Protein AF-A0A848G345-F1 (afdb_monomer_lite)

Secondary structure (DSSP, 8-state):
--------------HHHHHHHHHHHHHHHHHHTHHHHGGG-SSSGGGHHHHHHHHHHHHHTT--HHHHHHIIIIIHHHHHHHHHTT-SS-EEEEEGGGTEEEEEESTTT-EEEE-HHHHHHHHHH-S-SPPHHHHHHHHHHHHHT--TT-EEEE-

Foldseek 3Di:
DDDPDPDDDDDPPDLVNVLVVLVVLLVVLCVVCCVPQPCLLPLELSNQVVLLVVLVCLLVDPNDPVRLLSSLQSVLSSVVSSVPVVAPDWGWDQDPVVRAIKIWPDPPQETQIEPSSVVSNVSNHDPPDDGPSVLVVVSVVCVVVPGGHYHHYTD

pLDDT: mean 90.24, std 15.4, range [34.94, 98.62]

Radius of gyration: 15.81 Å; chains: 1; bounding box: 34×38×47 Å

Sequence (155 aa):
MLSLFRKKRTSGVATTDFISLINRRAEDFRAFYTERFGNKLNYQFSSLPIIDMLLAEARNGAATADRRLWLAVYGSAYLYRIASLRISEFQYIWYHPLDQPMMLVGSPNYRISLLAQEAVTQRLADFRDISLQQLFINFETALVYAKKGDDILFV

Structure (mmCIF, N/CA/C/O backbone):
data_AF-A0A848G345-F1
#
_entry.id   AF-A0A848G345-F1
#
loop_
_atom_site.group_PDB
_atom_site.id
_atom_site.type_symbol
_atom_site.label_atom_id
_atom_site.label_alt_id
_atom_site.label_comp_id
_atom_site.label_asym_id
_atom_site.label_entity_id
_atom_site.label_seq_id
_atom_site.pdbx_PDB_ins_code
_atom_site.Cartn_x
_atom_site.Cartn_y
_atom_site.Cartn_z
_atom_site.occupancy
_atom_site.B_iso_or_equiv
_atom_site.auth_seq_id
_atom_site.auth_comp_id
_atom_site.auth_asym_id
_atom_site.auth_atom_id
_atom_site.pdbx_PDB_model_num
ATOM 1 N N . MET A 1 1 ? 7.662 14.065 26.397 1.00 37.03 1 MET A N 1
ATOM 2 C CA . MET A 1 1 ? 6.453 13.509 25.753 1.00 37.03 1 MET A CA 1
ATOM 3 C C . MET A 1 1 ? 6.080 14.448 24.606 1.00 37.03 1 MET A C 1
ATOM 5 O O . MET A 1 1 ? 5.508 15.502 24.847 1.00 37.03 1 MET A O 1
ATOM 9 N N . LEU A 1 2 ? 6.570 14.173 23.393 1.00 34.94 2 LEU A N 1
ATOM 10 C CA . LEU A 1 2 ? 6.445 15.077 22.243 1.00 34.94 2 LEU A CA 1
ATOM 11 C C . LEU A 1 2 ? 5.081 14.869 21.574 1.00 34.94 2 LEU A C 1
ATOM 13 O O . LEU A 1 2 ? 4.837 13.849 20.939 1.00 34.94 2 LEU A O 1
ATOM 17 N N . SER A 1 3 ? 4.191 15.842 21.754 1.00 36.16 3 SER A N 1
ATOM 18 C CA . SER A 1 3 ? 2.929 15.952 21.022 1.00 36.16 3 SER A CA 1
ATOM 19 C C . SER A 1 3 ? 3.223 16.195 19.538 1.00 36.16 3 SER A C 1
ATOM 21 O O . SER A 1 3 ? 3.730 17.253 19.166 1.00 36.16 3 SER A O 1
ATOM 23 N N . LEU A 1 4 ? 2.931 15.204 18.691 1.00 46.78 4 LEU A N 1
ATOM 24 C CA . LEU A 1 4 ? 3.215 15.220 17.248 1.00 46.78 4 LEU A CA 1
ATOM 25 C C . LEU A 1 4 ? 2.158 15.949 16.398 1.00 46.78 4 LEU A C 1
ATOM 27 O O . LEU A 1 4 ? 2.239 15.935 15.173 1.00 46.78 4 LEU A O 1
ATOM 31 N N . PHE A 1 5 ? 1.182 16.634 16.998 1.00 57.38 5 PHE A N 1
ATOM 32 C CA . PHE A 1 5 ? 0.096 17.268 16.243 1.00 57.38 5 PHE A CA 1
ATOM 33 C C . PHE A 1 5 ? 0.175 18.794 16.286 1.00 57.38 5 PHE A C 1
ATOM 35 O O . PHE A 1 5 ? -0.609 19.478 16.947 1.00 57.38 5 PHE A O 1
ATOM 42 N N . ARG A 1 6 ? 1.112 19.354 15.508 1.00 42.84 6 ARG A N 1
ATOM 43 C CA . ARG A 1 6 ? 1.067 20.771 15.131 1.00 42.84 6 ARG A CA 1
ATOM 44 C C . ARG A 1 6 ? -0.018 20.954 14.068 1.00 42.84 6 ARG A C 1
ATOM 46 O O . ARG A 1 6 ? 0.142 20.587 12.910 1.00 42.84 6 ARG A O 1
ATOM 53 N N . LYS A 1 7 ? -1.137 21.530 14.500 1.00 49.28 7 LYS A N 1
ATOM 54 C CA . LYS A 1 7 ? -2.325 21.869 13.710 1.00 49.28 7 LYS A CA 1
ATOM 55 C C . LYS A 1 7 ? -1.975 22.834 12.564 1.00 49.28 7 LYS A C 1
ATOM 57 O O . LYS A 1 7 ? -1.987 24.048 12.753 1.00 49.28 7 LYS A O 1
ATOM 62 N N . LYS A 1 8 ? -1.711 22.311 11.363 1.00 40.25 8 LYS A N 1
ATOM 63 C CA . LYS A 1 8 ? -1.951 23.037 10.108 1.00 40.25 8 LYS A CA 1
ATOM 64 C C . LYS A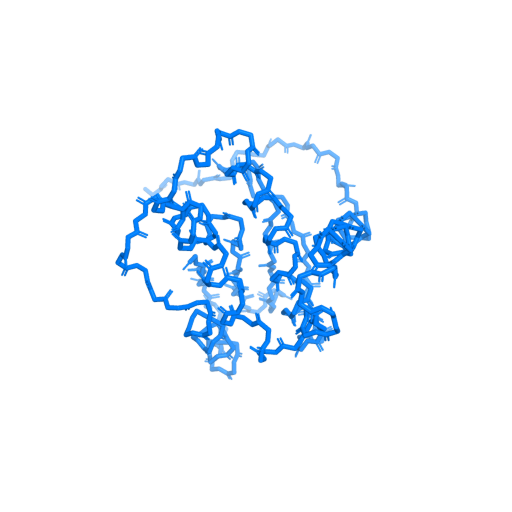 1 8 ? -3.313 22.595 9.581 1.00 40.25 8 LYS A C 1
ATOM 66 O O . LYS A 1 8 ? -3.508 21.443 9.218 1.00 40.25 8 LYS A O 1
ATOM 71 N N . ARG A 1 9 ? -4.275 23.522 9.606 1.00 44.75 9 ARG A N 1
ATOM 72 C CA . ARG A 1 9 ? -5.531 23.411 8.862 1.00 44.75 9 ARG A CA 1
ATOM 73 C C . ARG A 1 9 ? -5.172 23.466 7.377 1.00 44.75 9 ARG A C 1
ATOM 75 O O . ARG A 1 9 ? -4.960 24.550 6.848 1.00 44.75 9 ARG A O 1
ATOM 82 N N . THR A 1 10 ? -5.093 22.314 6.733 1.00 44.50 10 THR A N 1
ATOM 83 C CA . THR A 1 10 ? -5.183 22.199 5.276 1.00 44.50 10 THR A CA 1
ATOM 84 C C . THR A 1 10 ? -6.455 21.432 4.968 1.00 44.50 10 THR A C 1
ATOM 86 O O . THR A 1 10 ? -6.699 20.373 5.540 1.00 44.50 10 THR A O 1
ATOM 89 N N . SER A 1 11 ? -7.294 22.087 4.169 1.00 42.94 11 SER A N 1
ATOM 90 C CA . SER A 1 11 ? -8.590 21.678 3.627 1.00 42.94 11 SER A CA 1
ATOM 91 C C . SER A 1 11 ? -8.802 20.169 3.588 1.00 42.94 11 SER A C 1
ATOM 93 O O . SER A 1 11 ? -8.028 19.452 2.957 1.00 42.94 11 SER A O 1
ATOM 95 N N . GLY A 1 12 ? -9.880 19.715 4.230 1.00 44.84 12 GLY A N 1
ATOM 96 C CA . GLY A 1 12 ? -10.371 18.355 4.086 1.00 44.84 12 GLY A CA 1
ATOM 97 C C . GLY A 1 12 ? -10.696 18.084 2.625 1.00 44.84 12 GLY A C 1
ATOM 98 O O . GLY A 1 12 ? -11.761 18.455 2.148 1.00 44.84 12 GLY A O 1
ATOM 99 N N . VAL A 1 13 ? -9.760 17.452 1.925 1.00 52.22 13 VAL A N 1
ATOM 100 C CA . VAL A 1 13 ? -10.086 16.622 0.772 1.00 52.22 13 VAL A CA 1
ATOM 101 C C . VAL A 1 13 ? -10.977 15.529 1.347 1.00 52.22 13 VAL A C 1
ATOM 103 O O . VAL A 1 13 ? -10.557 14.803 2.254 1.00 52.22 13 VAL A O 1
ATOM 106 N N . ALA A 1 14 ? -12.249 15.521 0.953 1.00 57.22 14 ALA A N 1
ATOM 107 C CA . ALA A 1 14 ? -13.222 14.616 1.543 1.00 57.22 14 ALA A CA 1
ATOM 108 C C . ALA A 1 14 ? -12.758 13.176 1.293 1.00 57.22 14 ALA A C 1
ATOM 110 O O . ALA A 1 14 ? -12.158 12.883 0.260 1.00 57.22 14 ALA A O 1
ATOM 111 N N . THR A 1 15 ? -13.041 12.247 2.208 1.00 61.62 15 THR A N 1
ATOM 112 C CA . THR A 1 15 ? -12.696 10.826 2.027 1.00 61.62 15 THR A CA 1
ATOM 113 C C . THR A 1 15 ? -13.150 10.292 0.659 1.00 61.62 15 THR A C 1
ATOM 115 O O . THR A 1 15 ? -12.446 9.489 0.053 1.00 61.62 15 THR A O 1
ATOM 118 N N . THR A 1 16 ? -14.262 10.805 0.123 1.00 64.56 16 THR A N 1
ATOM 119 C CA . THR A 1 16 ? -14.780 10.530 -1.227 1.00 64.56 16 THR A CA 1
ATOM 120 C C . THR A 1 16 ? -13.783 10.829 -2.354 1.00 64.56 16 THR A C 1
ATOM 122 O O . THR A 1 16 ? -13.675 10.052 -3.308 1.00 64.56 16 THR A O 1
ATOM 125 N N . ASP A 1 17 ? -13.013 11.909 -2.238 1.00 81.50 17 ASP A N 1
ATOM 126 C CA . ASP A 1 17 ? -12.016 12.303 -3.237 1.00 81.50 17 ASP A CA 1
ATOM 127 C C . ASP A 1 17 ? -10.822 11.340 -3.206 1.00 81.50 17 ASP A C 1
ATOM 129 O O . ASP A 1 17 ? -10.336 10.902 -4.252 1.00 81.50 17 ASP A O 1
ATOM 133 N N . PHE A 1 18 ? -10.399 10.923 -2.006 1.00 87.19 18 PHE A N 1
ATOM 134 C CA . PHE A 1 18 ? -9.350 9.914 -1.848 1.00 87.19 18 PHE A CA 1
ATOM 135 C C . PHE A 1 18 ? -9.790 8.537 -2.341 1.00 87.19 18 PHE A C 1
ATOM 137 O O . PHE A 1 18 ? -9.015 7.874 -3.027 1.00 87.19 18 PHE A O 1
ATOM 144 N N . ILE A 1 19 ? -11.028 8.121 -2.051 1.00 92.19 19 ILE A N 1
ATOM 145 C CA . ILE A 1 19 ? -11.595 6.869 -2.573 1.00 92.19 19 ILE A CA 1
ATOM 146 C C . ILE A 1 19 ? -11.556 6.882 -4.103 1.00 92.19 19 ILE A C 1
ATOM 148 O O . ILE A 1 19 ? -11.082 5.926 -4.714 1.00 92.19 19 ILE A O 1
ATOM 152 N N . SER A 1 20 ? -12.009 7.971 -4.728 1.00 93.19 20 SER A N 1
ATOM 153 C CA . SER A 1 20 ? -12.027 8.098 -6.189 1.00 93.19 20 SER A CA 1
ATOM 154 C C . SER A 1 20 ? -10.617 8.039 -6.783 1.00 93.19 20 SER A C 1
ATOM 156 O O . SER A 1 20 ? -10.382 7.313 -7.751 1.00 93.19 20 SER A O 1
ATOM 158 N N . LEU A 1 21 ? -9.657 8.742 -6.173 1.00 93.50 21 LEU A N 1
ATOM 159 C CA . LEU A 1 21 ? -8.256 8.729 -6.593 1.00 93.50 21 LEU A CA 1
ATOM 160 C C . LEU A 1 21 ? -7.622 7.336 -6.469 1.00 93.50 21 LEU A C 1
ATOM 162 O O . LEU A 1 21 ? -6.953 6.880 -7.397 1.00 93.50 21 LEU A O 1
ATOM 166 N N . ILE A 1 22 ? -7.829 6.662 -5.336 1.00 95.69 22 ILE A N 1
ATOM 167 C CA . ILE A 1 22 ? -7.297 5.319 -5.079 1.00 95.69 22 ILE A CA 1
ATOM 168 C C . ILE A 1 22 ? -7.916 4.314 -6.047 1.00 95.69 22 ILE A C 1
ATOM 170 O O . ILE A 1 22 ? -7.179 3.556 -6.670 1.00 95.69 22 ILE A O 1
ATOM 174 N N . ASN A 1 23 ? -9.235 4.345 -6.245 1.00 96.19 23 ASN A N 1
ATOM 175 C CA . ASN A 1 23 ? -9.911 3.443 -7.176 1.00 96.19 23 ASN A CA 1
ATOM 176 C C . ASN A 1 23 ? -9.417 3.633 -8.612 1.00 96.19 23 ASN A C 1
ATOM 178 O O . ASN A 1 23 ? -9.143 2.647 -9.292 1.00 96.19 23 ASN A O 1
ATOM 182 N N . ARG A 1 24 ? -9.247 4.884 -9.060 1.00 97.62 24 ARG A N 1
ATOM 183 C CA . ARG A 1 24 ? -8.694 5.176 -10.388 1.00 97.62 24 ARG A CA 1
ATOM 184 C C . ARG A 1 24 ? -7.285 4.607 -10.542 1.00 97.62 24 ARG A C 1
ATOM 186 O O . ARG A 1 24 ? -7.024 3.895 -11.500 1.00 97.62 24 ARG A O 1
ATOM 193 N N . ARG A 1 25 ? -6.393 4.860 -9.580 1.00 98.19 25 ARG A N 1
ATOM 194 C CA . ARG A 1 25 ? -5.011 4.348 -9.621 1.00 98.19 25 ARG A CA 1
ATOM 195 C C . ARG A 1 25 ? -4.945 2.822 -9.544 1.00 98.19 25 ARG A C 1
ATOM 197 O O . ARG A 1 25 ? -4.115 2.216 -10.212 1.00 98.19 25 ARG A O 1
ATOM 204 N N . ALA A 1 26 ? -5.810 2.198 -8.748 1.00 98.50 26 ALA A N 1
ATOM 205 C CA . ALA A 1 26 ? -5.915 0.744 -8.676 1.00 98.50 26 ALA A CA 1
ATOM 206 C C . ALA A 1 26 ? -6.326 0.148 -10.033 1.00 98.50 26 ALA A C 1
ATOM 208 O O . ALA A 1 26 ? -5.754 -0.856 -10.460 1.00 98.50 26 ALA A O 1
ATOM 209 N N . GLU A 1 27 ? -7.262 0.798 -10.729 1.00 98.38 27 GLU A N 1
ATOM 210 C CA . GLU A 1 27 ? -7.684 0.392 -12.068 1.00 98.38 27 GLU A CA 1
ATOM 211 C C . GLU A 1 27 ? -6.594 0.626 -13.112 1.00 98.38 27 GLU A C 1
ATOM 213 O O . GLU A 1 27 ? -6.307 -0.281 -13.886 1.00 98.38 27 GLU A O 1
ATOM 218 N N . ASP A 1 28 ? -5.914 1.774 -13.080 1.00 98.50 28 ASP A N 1
ATOM 219 C CA . ASP A 1 28 ? -4.777 2.056 -13.960 1.00 98.50 28 ASP A CA 1
ATOM 220 C C . ASP A 1 28 ? -3.659 1.007 -13.775 1.00 98.50 28 ASP A C 1
ATOM 222 O O . ASP A 1 28 ? -3.070 0.539 -14.750 1.00 98.50 28 ASP A O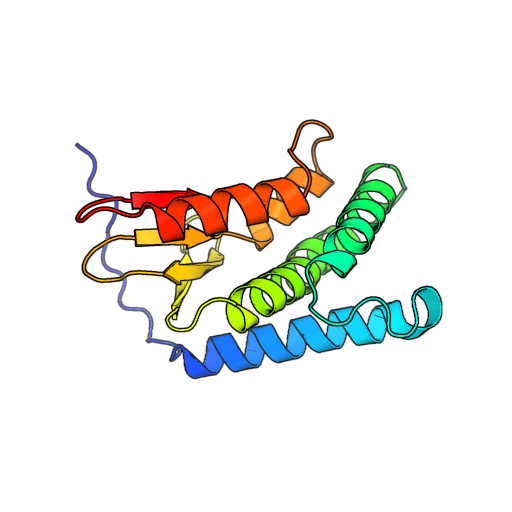 1
ATOM 226 N N . PHE A 1 29 ? -3.396 0.576 -12.532 1.00 98.62 29 PHE A N 1
ATOM 227 C CA . PHE A 1 29 ? -2.446 -0.501 -12.237 1.00 98.62 29 PHE A CA 1
ATOM 228 C C . PHE A 1 29 ? -2.877 -1.835 -12.857 1.00 98.62 29 PHE A C 1
ATOM 230 O O . PHE A 1 29 ? -2.073 -2.515 -13.499 1.00 98.62 29 PHE A O 1
ATOM 237 N N . ARG A 1 30 ? -4.147 -2.217 -12.669 1.00 98.31 30 ARG A N 1
ATOM 238 C CA . ARG A 1 30 ? -4.717 -3.445 -13.235 1.00 98.31 30 ARG A CA 1
ATOM 239 C C . ARG A 1 30 ? -4.656 -3.426 -14.763 1.00 98.31 30 ARG A C 1
ATOM 241 O O . ARG A 1 30 ? -4.190 -4.392 -15.369 1.00 98.31 30 ARG A O 1
ATOM 248 N N . ALA A 1 31 ? -5.092 -2.326 -15.371 1.00 98.12 31 ALA A N 1
ATOM 249 C CA . ALA A 1 31 ? -5.108 -2.124 -16.813 1.00 98.12 31 ALA A CA 1
ATOM 250 C C . ALA A 1 31 ? -3.697 -2.235 -17.403 1.00 98.12 31 ALA A C 1
ATOM 252 O O . ALA A 1 31 ? -3.491 -2.995 -18.348 1.00 98.12 31 ALA A O 1
ATOM 253 N N . PHE A 1 32 ? -2.705 -1.583 -16.780 1.00 98.25 32 PHE A N 1
ATOM 254 C CA . PHE A 1 32 ? -1.302 -1.637 -17.207 1.00 98.25 32 PHE A CA 1
ATOM 255 C C . PHE A 1 32 ? -0.776 -3.074 -17.341 1.00 98.25 32 PHE A C 1
ATOM 257 O O . PHE A 1 32 ? 0.016 -3.380 -18.227 1.00 98.25 32 PHE A O 1
ATOM 264 N N . TYR A 1 33 ? -1.211 -3.972 -16.460 1.00 97.94 33 TYR A N 1
ATOM 265 C CA . TYR A 1 33 ? -0.731 -5.350 -16.407 1.00 97.94 33 TYR A CA 1
ATOM 266 C C . TYR A 1 33 ? -1.684 -6.380 -17.031 1.00 97.94 33 TYR A C 1
ATOM 268 O O . TYR A 1 33 ? -1.437 -7.588 -16.935 1.00 97.94 33 TYR A O 1
ATOM 276 N N . THR A 1 34 ? -2.751 -5.926 -17.691 1.00 96.69 34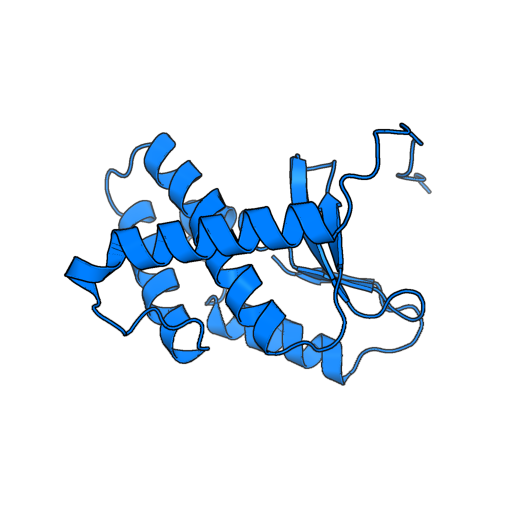 THR A N 1
ATOM 277 C CA . THR A 1 34 ? -3.779 -6.807 -18.263 1.00 96.69 34 THR A CA 1
ATOM 278 C C . THR A 1 34 ? -3.215 -7.707 -19.361 1.00 96.69 34 THR A C 1
ATOM 280 O O . THR A 1 34 ? -3.519 -8.895 -19.374 1.00 96.69 34 THR A O 1
ATOM 283 N N . GLU A 1 35 ? -2.324 -7.212 -20.223 1.00 97.31 35 GLU A N 1
ATOM 284 C CA . GLU A 1 35 ? -1.696 -8.049 -21.261 1.00 97.31 35 GLU A CA 1
ATOM 285 C C . GLU A 1 35 ? -0.868 -9.197 -20.669 1.00 97.31 35 GLU A C 1
ATOM 287 O O . GLU A 1 35 ? -0.835 -10.299 -21.214 1.00 97.31 35 GLU A O 1
ATOM 292 N N . ARG A 1 36 ? -0.222 -8.964 -19.518 1.00 97.94 36 ARG A N 1
ATOM 293 C CA . ARG A 1 36 ? 0.688 -9.934 -18.899 1.00 97.94 36 ARG A CA 1
ATOM 294 C C . ARG A 1 36 ? -0.029 -10.968 -18.033 1.00 97.94 36 ARG A C 1
ATOM 296 O O . ARG A 1 36 ? 0.371 -12.130 -18.016 1.00 97.94 36 ARG A O 1
ATOM 303 N N . PHE A 1 37 ? -1.051 -10.561 -17.280 1.00 97.19 37 PHE A N 1
ATOM 304 C CA . PHE A 1 37 ? -1.717 -11.443 -16.310 1.00 97.19 37 PHE A CA 1
ATOM 305 C C . PHE A 1 37 ? -3.197 -11.696 -16.602 1.00 97.19 37 PHE A C 1
ATOM 307 O O . PHE A 1 37 ? -3.839 -12.435 -15.849 1.00 97.19 37 PHE A O 1
ATOM 314 N N . GLY A 1 38 ? -3.751 -11.110 -17.666 1.00 94.88 38 GLY A N 1
ATOM 315 C CA . GLY A 1 38 ? -5.178 -11.159 -17.966 1.00 94.88 38 GLY A CA 1
ATOM 316 C C . GLY A 1 38 ? -6.007 -10.721 -16.759 1.00 94.88 38 GLY A C 1
ATOM 317 O O . GLY A 1 38 ? -5.725 -9.714 -16.113 1.00 94.88 38 GLY A O 1
ATOM 318 N N . ASN A 1 39 ? -6.982 -11.550 -16.388 1.00 94.31 39 ASN A N 1
ATOM 319 C CA . ASN A 1 39 ? -7.910 -11.277 -15.287 1.00 94.31 39 ASN A CA 1
ATOM 320 C C . ASN A 1 39 ? -7.398 -11.709 -13.898 1.00 94.31 39 ASN A C 1
ATOM 322 O O . ASN A 1 39 ? -8.190 -11.781 -12.960 1.00 94.31 39 ASN A O 1
ATOM 326 N N . LYS A 1 40 ? -6.108 -12.040 -13.730 1.00 97.12 40 LYS A N 1
ATOM 327 C CA . LYS A 1 40 ? -5.581 -12.493 -12.424 1.00 97.12 40 LYS A CA 1
ATOM 328 C C . LYS A 1 40 ? -5.400 -11.357 -11.408 1.00 97.12 40 LYS A C 1
ATOM 330 O O . LYS A 1 40 ? -5.447 -11.609 -10.208 1.00 97.12 40 LYS A O 1
ATOM 335 N N . LEU A 1 41 ? -5.222 -10.115 -11.865 1.00 97.38 41 LEU A N 1
ATOM 336 C CA . LEU A 1 41 ? -5.266 -8.923 -11.012 1.00 97.38 41 LEU A CA 1
ATOM 337 C C . LEU A 1 41 ? -6.726 -8.474 -10.837 1.00 97.38 41 LEU A C 1
ATOM 339 O O . LEU A 1 41 ? -7.203 -7.573 -11.513 1.00 97.38 41 LEU A O 1
ATOM 343 N N . ASN A 1 42 ? -7.468 -9.149 -9.962 1.00 96.94 42 ASN A N 1
ATOM 344 C CA . ASN A 1 42 ? -8.922 -9.000 -9.793 1.00 96.94 42 ASN A CA 1
ATOM 345 C C . ASN A 1 42 ? -9.343 -8.474 -8.409 1.00 96.94 42 ASN A C 1
ATOM 347 O O . ASN A 1 42 ? -10.464 -8.723 -7.966 1.00 96.94 42 ASN A O 1
ATOM 351 N N . TYR A 1 43 ? -8.440 -7.781 -7.715 1.00 97.56 43 TYR A N 1
ATOM 352 C CA . TYR A 1 43 ? -8.635 -7.259 -6.358 1.00 97.56 43 TYR A CA 1
ATOM 353 C C . TYR A 1 43 ? -8.936 -8.329 -5.288 1.00 97.56 43 TYR A C 1
ATOM 355 O O . TYR A 1 43 ? -9.429 -8.005 -4.210 1.00 97.56 43 TYR A O 1
ATOM 363 N N . GLN A 1 44 ? -8.621 -9.601 -5.554 1.00 96.56 44 GLN A N 1
ATOM 364 C CA . GLN A 1 44 ? -8.700 -10.685 -4.570 1.00 96.56 44 GLN A CA 1
ATOM 365 C C . GLN A 1 44 ? -7.349 -10.914 -3.882 1.00 96.56 44 GLN A C 1
ATOM 367 O O . GLN A 1 44 ? -6.292 -10.612 -4.437 1.00 96.56 44 GLN A O 1
ATOM 372 N N . PHE A 1 45 ? -7.364 -11.544 -2.705 1.00 94.94 45 PHE A N 1
ATOM 373 C CA . PHE A 1 45 ? -6.151 -11.944 -1.970 1.00 94.94 45 PHE A CA 1
ATOM 374 C C . PHE A 1 45 ? -5.196 -12.825 -2.790 1.00 94.94 45 PHE A C 1
ATOM 376 O O . PHE A 1 45 ? -3.976 -12.746 -2.639 1.00 94.94 45 PHE A O 1
ATOM 383 N N . SER A 1 46 ? -5.739 -13.637 -3.698 1.00 95.25 46 SER A N 1
ATOM 384 C CA . SER A 1 46 ? -4.959 -14.475 -4.614 1.00 95.25 46 SER A CA 1
ATOM 385 C C . SER A 1 46 ? -4.138 -13.677 -5.633 1.00 95.25 46 SER A C 1
ATOM 387 O O . SER A 1 46 ? -3.251 -14.246 -6.263 1.00 95.25 46 SER A O 1
ATOM 389 N N . SER A 1 47 ? -4.387 -12.370 -5.778 1.00 97.19 47 SER A N 1
ATOM 390 C CA . SER A 1 47 ? -3.598 -11.481 -6.636 1.00 97.19 47 SER A CA 1
ATOM 391 C C . SER A 1 47 ? -2.353 -10.904 -5.948 1.00 97.19 47 SER A C 1
ATOM 393 O O . SER A 1 47 ? -1.442 -10.452 -6.635 1.00 97.19 47 SER A O 1
ATOM 395 N N . LEU A 1 48 ? -2.255 -10.976 -4.613 1.00 97.12 48 LEU A N 1
ATOM 396 C CA . LEU A 1 48 ? -1.110 -10.453 -3.851 1.00 97.12 48 LEU A CA 1
ATOM 397 C C . LEU A 1 48 ? 0.247 -11.071 -4.253 1.00 97.12 48 LEU A C 1
ATOM 399 O O . LEU A 1 48 ? 1.190 -10.299 -4.419 1.00 97.12 48 LEU A O 1
ATOM 403 N N . PRO A 1 49 ? 0.370 -12.389 -4.525 1.00 96.94 49 PRO A N 1
ATOM 404 C CA . PRO A 1 49 ? 1.629 -12.971 -4.998 1.00 96.94 49 PRO A CA 1
ATOM 405 C C . PRO A 1 49 ? 2.110 -12.394 -6.334 1.00 96.94 49 PRO A C 1
ATOM 407 O O . PRO A 1 49 ? 3.311 -12.340 -6.585 1.00 96.94 49 PRO A O 1
ATOM 410 N N . ILE A 1 50 ? 1.191 -11.935 -7.195 1.00 97.88 50 ILE A N 1
ATOM 411 C CA . ILE A 1 50 ? 1.555 -11.258 -8.448 1.00 97.88 50 ILE A CA 1
ATOM 412 C C . ILE A 1 50 ? 2.193 -9.906 -8.131 1.00 97.88 50 ILE A C 1
ATOM 414 O O . ILE A 1 50 ? 3.186 -9.544 -8.754 1.00 97.88 50 ILE A O 1
ATOM 418 N N . ILE A 1 51 ? 1.663 -9.177 -7.146 1.00 97.69 51 ILE A N 1
ATOM 419 C CA . ILE A 1 51 ? 2.255 -7.912 -6.705 1.00 97.69 51 ILE A CA 1
ATOM 420 C C . ILE A 1 51 ? 3.641 -8.161 -6.108 1.00 97.69 51 ILE A C 1
ATOM 422 O O . ILE A 1 51 ? 4.592 -7.527 -6.553 1.00 97.69 51 ILE A O 1
ATOM 426 N N . ASP A 1 52 ? 3.786 -9.123 -5.190 1.00 96.62 52 ASP A N 1
ATOM 427 C CA . ASP A 1 52 ? 5.090 -9.493 -4.617 1.00 96.62 52 ASP A CA 1
ATOM 428 C C . ASP A 1 52 ? 6.119 -9.827 -5.715 1.00 96.62 52 ASP A C 1
ATOM 430 O O . ASP A 1 52 ? 7.250 -9.340 -5.682 1.00 96.62 52 ASP A O 1
ATOM 434 N N . MET A 1 53 ? 5.712 -10.587 -6.739 1.00 96.44 53 MET A N 1
ATOM 435 C CA . MET A 1 53 ? 6.556 -10.904 -7.895 1.00 96.44 53 MET A CA 1
ATOM 436 C C . MET A 1 53 ? 6.973 -9.645 -8.671 1.00 96.44 53 MET A C 1
ATOM 438 O O . MET A 1 53 ? 8.152 -9.477 -8.971 1.00 96.44 53 MET A O 1
ATOM 442 N N . LEU A 1 54 ? 6.039 -8.737 -8.969 1.00 97.12 54 LEU A N 1
ATOM 443 C CA . LEU A 1 54 ? 6.328 -7.486 -9.681 1.00 97.12 54 LEU A CA 1
ATOM 444 C C . LEU A 1 54 ? 7.292 -6.579 -8.906 1.00 97.12 54 LEU A C 1
ATOM 446 O O . LEU A 1 54 ? 8.160 -5.940 -9.505 1.00 97.12 54 LEU A O 1
ATOM 450 N N . LEU A 1 55 ? 7.157 -6.521 -7.580 1.00 96.81 55 LEU A N 1
ATOM 451 C CA . LEU A 1 55 ? 8.069 -5.763 -6.725 1.00 96.81 55 LEU A CA 1
ATOM 452 C C . LEU A 1 55 ? 9.455 -6.411 -6.684 1.00 96.81 55 LEU A C 1
ATOM 454 O O . LEU A 1 55 ? 10.456 -5.707 -6.803 1.00 96.81 55 LEU A O 1
ATOM 458 N N . ALA A 1 56 ? 9.525 -7.742 -6.599 1.00 94.94 56 ALA A N 1
ATOM 459 C CA . ALA A 1 56 ? 10.785 -8.475 -6.657 1.00 94.94 56 ALA A CA 1
ATOM 460 C C . ALA A 1 56 ? 11.505 -8.279 -8.003 1.00 94.94 56 ALA A C 1
ATOM 462 O O . ALA A 1 56 ? 12.714 -8.048 -8.021 1.00 94.94 56 ALA A O 1
ATOM 463 N N . GLU A 1 57 ? 10.777 -8.307 -9.122 1.00 95.38 57 GLU A N 1
ATOM 464 C CA . GLU A 1 57 ? 11.321 -8.009 -10.453 1.00 95.38 57 GLU A CA 1
ATOM 465 C C . GLU A 1 57 ? 11.873 -6.585 -10.537 1.00 95.38 57 GLU A C 1
ATOM 467 O O . GLU A 1 57 ? 12.984 -6.380 -11.022 1.00 95.38 57 GLU A O 1
ATOM 472 N N . ALA A 1 58 ? 11.134 -5.595 -10.034 1.00 95.94 58 ALA A N 1
ATOM 473 C CA . ALA A 1 58 ? 11.580 -4.205 -10.048 1.00 95.94 58 ALA A CA 1
ATOM 474 C C . ALA A 1 58 ? 12.779 -3.953 -9.120 1.00 95.94 58 ALA A C 1
ATOM 476 O O . ALA A 1 58 ? 13.651 -3.141 -9.438 1.00 95.94 58 ALA A O 1
ATOM 477 N N . ARG A 1 59 ? 12.836 -4.651 -7.982 1.00 93.88 59 ARG A N 1
ATOM 478 C CA . ARG A 1 59 ? 13.956 -4.588 -7.041 1.00 93.88 59 ARG A CA 1
ATOM 479 C C . ARG A 1 59 ? 15.224 -5.191 -7.639 1.00 93.88 59 ARG A C 1
ATOM 481 O O . ARG A 1 59 ? 16.273 -4.557 -7.566 1.00 93.88 59 ARG A O 1
ATOM 488 N N . ASN A 1 60 ? 15.115 -6.396 -8.201 1.00 93.12 60 ASN A N 1
ATOM 489 C CA . ASN A 1 60 ? 16.249 -7.178 -8.700 1.00 93.12 60 ASN A CA 1
ATOM 490 C C . ASN A 1 60 ? 16.679 -6.774 -10.122 1.00 93.12 60 ASN A C 1
ATOM 492 O O . ASN A 1 60 ? 17.781 -7.107 -10.549 1.00 93.12 60 ASN A O 1
ATOM 496 N N . GLY A 1 61 ? 15.807 -6.095 -10.868 1.00 91.00 61 GLY A N 1
ATOM 497 C CA . GLY A 1 61 ? 16.079 -5.584 -12.207 1.00 91.00 61 GLY A CA 1
ATOM 498 C C . GLY A 1 61 ? 16.533 -4.123 -12.227 1.00 91.00 61 GLY A C 1
ATOM 499 O O . GLY A 1 61 ? 16.558 -3.423 -11.216 1.00 91.00 61 GLY A O 1
ATOM 500 N N . ALA A 1 62 ? 16.828 -3.623 -13.429 1.00 88.00 62 ALA A N 1
ATOM 501 C CA . ALA A 1 62 ? 17.219 -2.233 -13.677 1.00 88.00 62 ALA A CA 1
ATOM 502 C C . ALA A 1 62 ? 16.010 -1.271 -13.748 1.00 88.00 62 ALA A C 1
ATOM 504 O O . ALA A 1 62 ? 15.950 -0.399 -14.616 1.00 88.00 62 ALA A O 1
ATOM 505 N N . ALA A 1 63 ? 15.009 -1.443 -12.875 1.00 93.88 63 ALA A N 1
ATOM 506 C CA . ALA A 1 63 ? 13.845 -0.560 -12.863 1.00 93.88 63 ALA A CA 1
ATOM 507 C C . ALA A 1 63 ? 14.262 0.873 -12.507 1.00 93.88 63 ALA A C 1
ATOM 509 O O . ALA A 1 63 ? 14.913 1.105 -11.485 1.00 93.88 63 ALA A O 1
ATOM 510 N N . THR A 1 64 ? 13.847 1.832 -13.337 1.00 96.31 64 THR A N 1
ATOM 511 C CA . THR A 1 64 ? 14.115 3.259 -13.124 1.00 96.31 64 THR A CA 1
ATOM 512 C C . THR A 1 64 ? 13.459 3.769 -11.840 1.00 96.31 64 THR A C 1
ATOM 514 O O . THR A 1 64 ? 12.499 3.178 -11.333 1.00 96.31 64 THR A O 1
ATOM 517 N N . ALA A 1 65 ? 13.944 4.902 -11.325 1.00 95.38 65 ALA A N 1
ATOM 518 C CA . ALA A 1 65 ? 13.335 5.571 -10.175 1.00 95.38 65 ALA A CA 1
ATOM 519 C C . ALA A 1 65 ? 11.844 5.871 -10.418 1.00 95.38 65 ALA A C 1
ATOM 521 O O . ALA A 1 65 ? 11.013 5.553 -9.570 1.00 95.38 65 ALA A O 1
ATOM 522 N N . ASP A 1 66 ? 11.493 6.357 -11.613 1.00 97.00 66 ASP A N 1
ATOM 523 C CA . ASP A 1 66 ? 10.101 6.610 -12.004 1.00 97.00 66 ASP A CA 1
ATOM 524 C C . ASP A 1 66 ? 9.259 5.336 -11.985 1.00 97.00 66 ASP A C 1
ATOM 526 O O . ASP A 1 66 ? 8.114 5.347 -11.533 1.00 97.00 66 ASP A O 1
ATOM 530 N N . ARG A 1 67 ? 9.824 4.203 -12.427 1.00 97.06 67 ARG A N 1
ATOM 531 C CA . ARG A 1 67 ? 9.112 2.926 -12.392 1.00 97.06 67 ARG A CA 1
ATOM 532 C C . ARG A 1 67 ? 8.870 2.455 -10.961 1.00 97.06 67 ARG A C 1
ATOM 534 O O . ARG A 1 67 ? 7.779 1.973 -10.666 1.00 97.06 67 ARG A O 1
ATOM 541 N N . ARG A 1 68 ? 9.859 2.606 -10.078 1.00 97.12 68 ARG A N 1
ATOM 542 C CA . ARG A 1 68 ? 9.731 2.279 -8.649 1.00 97.12 68 ARG A CA 1
ATOM 543 C C . ARG A 1 68 ? 8.697 3.176 -7.967 1.00 97.12 68 ARG A C 1
ATOM 545 O O . ARG A 1 68 ? 7.832 2.663 -7.267 1.00 97.12 68 ARG A O 1
ATOM 552 N N . LEU A 1 69 ? 8.717 4.481 -8.242 1.00 96.94 69 LEU A N 1
ATOM 553 C CA . LEU A 1 69 ? 7.716 5.426 -7.744 1.00 96.94 69 LEU A CA 1
ATOM 554 C C . LEU A 1 69 ? 6.310 5.083 -8.253 1.00 96.94 69 LEU A C 1
ATOM 556 O O . LEU A 1 69 ? 5.356 5.067 -7.478 1.00 96.94 69 LEU A O 1
ATOM 560 N N . TRP A 1 70 ? 6.174 4.755 -9.539 1.00 98.19 70 TRP A N 1
ATOM 561 C CA . TRP A 1 70 ? 4.902 4.322 -10.109 1.00 98.19 70 TRP A CA 1
ATOM 562 C C . TRP A 1 70 ? 4.385 3.053 -9.419 1.00 98.19 70 TRP A C 1
ATOM 564 O O . TRP A 1 70 ? 3.220 3.000 -9.040 1.00 98.19 70 TRP A O 1
ATOM 574 N N . LEU A 1 71 ? 5.245 2.057 -9.177 1.00 98.25 71 LEU A N 1
ATOM 575 C CA . LEU A 1 71 ? 4.873 0.851 -8.428 1.00 98.25 71 LEU A CA 1
ATOM 576 C C . LEU A 1 71 ? 4.446 1.180 -6.995 1.00 98.25 71 LEU A C 1
ATOM 578 O O . LEU A 1 71 ? 3.422 0.670 -6.548 1.00 98.25 71 LEU A O 1
ATOM 582 N N . ALA A 1 72 ? 5.171 2.063 -6.306 1.00 97.81 72 ALA A N 1
ATOM 583 C CA . ALA A 1 72 ? 4.814 2.517 -4.966 1.00 97.81 72 ALA A CA 1
ATOM 584 C C . ALA A 1 72 ? 3.433 3.184 -4.932 1.00 97.81 72 ALA A C 1
ATOM 586 O O . ALA A 1 72 ? 2.618 2.854 -4.077 1.00 97.81 72 ALA A O 1
ATOM 587 N N . VAL A 1 73 ? 3.121 4.068 -5.883 1.00 97.88 73 VAL A N 1
ATOM 588 C CA . VAL A 1 73 ? 1.855 4.823 -5.909 1.00 97.88 73 VAL A CA 1
ATOM 589 C C . VAL A 1 73 ? 0.673 3.989 -6.415 1.00 97.88 73 VAL A C 1
ATOM 591 O O . VAL A 1 73 ? -0.405 4.012 -5.824 1.00 97.88 73 VAL A O 1
ATOM 594 N N . TYR A 1 74 ? 0.839 3.269 -7.521 1.00 98.62 74 TYR A N 1
ATOM 595 C CA . TYR A 1 74 ? -0.254 2.547 -8.180 1.00 98.62 74 TYR A CA 1
ATOM 596 C C . TYR A 1 74 ? -0.426 1.136 -7.609 1.00 98.62 74 TYR A C 1
ATOM 598 O O . TYR A 1 74 ? -1.553 0.682 -7.410 1.00 98.62 74 TYR A O 1
ATOM 606 N N . GLY A 1 75 ? 0.676 0.467 -7.257 1.00 98.25 75 GLY A N 1
ATOM 607 C CA . GLY A 1 75 ? 0.637 -0.824 -6.572 1.00 98.25 75 GLY A CA 1
ATOM 608 C C . GLY A 1 75 ? -0.001 -0.707 -5.191 1.00 98.25 75 GLY A C 1
ATOM 609 O O . GLY A 1 75 ? -0.868 -1.505 -4.849 1.00 98.25 75 GLY A O 1
ATOM 610 N N . SER A 1 76 ? 0.324 0.335 -4.422 1.00 97.94 76 SER A N 1
ATOM 611 C CA . SER A 1 76 ? -0.337 0.568 -3.132 1.00 97.94 76 SER A CA 1
ATOM 612 C C . SER A 1 76 ? -1.815 0.920 -3.257 1.00 97.94 76 SER A C 1
ATOM 614 O O . SER A 1 76 ? -2.609 0.470 -2.437 1.00 97.94 76 SER A O 1
ATOM 616 N N . ALA A 1 77 ? -2.218 1.662 -4.293 1.00 98.44 77 ALA A N 1
ATOM 617 C CA . ALA A 1 77 ? -3.629 1.911 -4.568 1.00 98.44 77 ALA A CA 1
ATOM 618 C C . ALA A 1 77 ? -4.384 0.599 -4.833 1.00 98.44 77 ALA A C 1
ATOM 620 O O . ALA A 1 77 ? -5.484 0.399 -4.315 1.00 98.44 77 ALA A O 1
ATOM 621 N N . TYR A 1 78 ? -3.764 -0.334 -5.562 1.00 98.62 78 TYR A N 1
ATOM 622 C CA . TYR A 1 78 ? -4.302 -1.677 -5.764 1.00 98.62 78 TYR A CA 1
ATOM 623 C C . TYR A 1 78 ? -4.426 -2.459 -4.439 1.00 98.62 78 TYR A C 1
ATOM 625 O O . TYR A 1 78 ? -5.463 -3.073 -4.186 1.00 98.62 78 TYR A O 1
ATOM 633 N N . LEU A 1 79 ? -3.435 -2.374 -3.542 1.00 98.25 79 LEU A N 1
ATOM 634 C CA . LEU A 1 79 ? -3.514 -2.962 -2.195 1.00 98.25 79 LEU A CA 1
ATOM 635 C C . LEU A 1 79 ? -4.640 -2.343 -1.358 1.00 98.25 79 LEU A C 1
ATOM 637 O O . LEU A 1 79 ? -5.446 -3.060 -0.763 1.00 98.25 79 LEU A O 1
ATOM 641 N N . TYR A 1 80 ? -4.755 -1.016 -1.358 1.00 97.88 80 TYR A N 1
ATOM 642 C CA . TYR A 1 80 ? -5.856 -0.324 -0.700 1.00 97.88 80 TYR A CA 1
ATOM 643 C C . TYR A 1 80 ? -7.213 -0.767 -1.237 1.00 97.88 80 TYR A C 1
ATOM 645 O O . TYR A 1 80 ? -8.147 -0.915 -0.449 1.00 97.88 80 TYR A O 1
ATOM 653 N N . ARG A 1 81 ? -7.320 -1.037 -2.544 1.00 97.75 81 ARG A N 1
ATOM 654 C CA . ARG A 1 81 ? -8.545 -1.567 -3.138 1.00 97.75 81 ARG A CA 1
ATOM 655 C C . ARG A 1 81 ? -8.878 -2.959 -2.600 1.00 97.75 81 ARG A C 1
ATOM 657 O O . ARG A 1 81 ? -10.021 -3.155 -2.194 1.00 97.75 81 ARG A O 1
ATOM 664 N N . ILE A 1 82 ? -7.907 -3.875 -2.514 1.00 97.62 82 ILE A N 1
ATOM 665 C CA . ILE A 1 82 ? -8.101 -5.206 -1.900 1.00 97.62 82 ILE A CA 1
ATOM 666 C C . ILE A 1 82 ? -8.633 -5.067 -0.469 1.00 97.62 82 ILE A C 1
ATOM 668 O O . ILE A 1 82 ? -9.640 -5.686 -0.129 1.00 97.62 82 ILE A O 1
ATOM 672 N N . ALA A 1 83 ? -7.991 -4.233 0.355 1.00 97.06 83 ALA A N 1
ATOM 673 C CA . ALA A 1 83 ? -8.397 -4.030 1.746 1.00 97.06 83 ALA A CA 1
ATOM 674 C C . ALA A 1 83 ? -9.812 -3.428 1.844 1.00 97.06 83 ALA A C 1
ATOM 676 O O . ALA A 1 83 ? -10.654 -3.922 2.591 1.00 97.06 83 ALA A O 1
ATOM 677 N N . SER A 1 84 ? -10.110 -2.409 1.029 1.00 95.88 84 SER A N 1
ATOM 678 C CA . SER A 1 84 ? -11.405 -1.710 1.039 1.00 95.88 84 SER A CA 1
ATOM 679 C C . SER A 1 84 ? -12.596 -2.596 0.673 1.00 95.88 84 SER A C 1
ATOM 681 O O . SER A 1 84 ? -13.714 -2.322 1.091 1.00 95.88 84 SER A O 1
ATOM 683 N N . LEU A 1 85 ? -12.378 -3.661 -0.107 1.00 95.62 85 LEU A N 1
ATOM 684 C CA . LEU A 1 85 ? -13.432 -4.605 -0.485 1.00 95.62 85 LEU A CA 1
ATOM 685 C C . LEU A 1 85 ? -13.768 -5.605 0.629 1.00 95.62 85 LEU A C 1
ATOM 687 O O . LEU A 1 85 ? -14.733 -6.355 0.502 1.00 95.62 85 LEU A O 1
ATOM 691 N N . ARG A 1 86 ? -12.966 -5.643 1.697 1.00 93.94 86 ARG A N 1
ATOM 692 C CA . ARG A 1 86 ? -13.079 -6.615 2.794 1.00 93.94 86 ARG A CA 1
ATOM 693 C C . ARG A 1 86 ? -13.380 -5.972 4.140 1.00 93.94 86 ARG A C 1
ATOM 695 O O . ARG A 1 86 ? -13.750 -6.671 5.076 1.00 93.94 86 ARG A O 1
ATOM 702 N N . ILE A 1 87 ? -13.244 -4.654 4.229 1.00 94.44 87 ILE A N 1
ATOM 703 C CA . ILE A 1 87 ? -13.478 -3.875 5.439 1.00 94.44 87 ILE A CA 1
ATOM 704 C C . ILE A 1 87 ? -14.689 -2.985 5.188 1.00 94.44 87 ILE A C 1
ATOM 706 O O . ILE A 1 87 ? -14.680 -2.166 4.273 1.00 94.44 87 ILE A O 1
ATOM 710 N N . SER A 1 88 ? -15.734 -3.154 5.998 1.00 86.75 88 SER A N 1
ATOM 711 C CA . SER A 1 88 ? -16.993 -2.417 5.850 1.00 86.75 88 SER A CA 1
ATOM 712 C C . SER A 1 88 ? -16.857 -0.933 6.189 1.00 86.75 88 SER A C 1
ATOM 714 O O . SER A 1 88 ? -17.471 -0.095 5.537 1.00 86.75 88 SER A O 1
ATOM 716 N N . GLU A 1 89 ? -16.047 -0.605 7.195 1.00 92.25 89 GLU A N 1
ATOM 717 C CA . GLU A 1 89 ? -15.882 0.756 7.699 1.00 92.25 89 GLU A CA 1
ATOM 718 C C . GLU A 1 89 ? -14.408 1.144 7.715 1.00 92.25 89 GLU A C 1
ATOM 720 O O . GLU A 1 89 ? -13.615 0.647 8.513 1.00 92.25 89 GLU A O 1
ATOM 725 N N . PHE A 1 90 ? -14.031 2.060 6.833 1.00 95.12 90 PHE A N 1
ATOM 726 C CA . PHE A 1 90 ? -12.693 2.630 6.788 1.00 95.12 90 PHE A CA 1
ATOM 727 C C . PHE A 1 90 ? -12.765 4.081 6.325 1.00 95.12 90 PHE A C 1
ATOM 729 O O . PHE A 1 90 ? -13.736 4.526 5.713 1.00 95.12 90 PHE A O 1
ATOM 736 N N . GLN A 1 91 ? -11.691 4.815 6.576 1.00 94.94 91 GLN A N 1
ATOM 737 C CA . GLN A 1 91 ? -11.478 6.136 6.008 1.00 94.94 91 GLN A CA 1
ATOM 738 C C . GLN A 1 91 ? -10.057 6.243 5.474 1.00 94.94 91 GLN A C 1
ATOM 740 O O . GLN A 1 91 ? -9.113 5.734 6.077 1.00 94.94 91 GLN A O 1
ATOM 745 N N . TYR A 1 92 ? -9.901 6.934 4.351 1.00 95.06 92 TYR A N 1
ATOM 746 C CA . TYR A 1 92 ? -8.592 7.402 3.923 1.00 95.06 92 TYR A CA 1
ATOM 747 C C . TYR A 1 92 ? -8.320 8.770 4.527 1.00 95.06 92 TYR A C 1
ATOM 749 O O . TYR A 1 92 ? -9.159 9.670 4.442 1.00 95.06 92 TYR A O 1
ATOM 757 N N . ILE A 1 93 ? -7.135 8.918 5.109 1.00 93.44 93 ILE A N 1
ATOM 758 C CA . ILE A 1 93 ? -6.610 10.196 5.580 1.00 93.44 93 ILE A CA 1
ATOM 759 C C . ILE A 1 93 ? -5.229 10.436 4.977 1.00 93.44 93 ILE A C 1
ATOM 761 O O . ILE A 1 93 ? -4.533 9.496 4.595 1.00 93.44 93 ILE A O 1
ATOM 765 N N . TRP A 1 94 ? -4.817 11.698 4.907 1.00 92.38 94 TRP A N 1
ATOM 766 C CA . TRP A 1 94 ? -3.465 12.042 4.484 1.00 92.38 94 TRP A CA 1
ATOM 767 C C . TRP A 1 94 ? -2.485 11.912 5.652 1.00 92.38 94 TRP A C 1
ATOM 769 O O . TRP A 1 94 ? -2.657 12.551 6.693 1.00 92.38 94 TRP A O 1
ATOM 779 N N . TYR A 1 95 ? -1.449 11.093 5.490 1.00 92.88 95 TYR A N 1
ATOM 780 C CA . TYR A 1 95 ? -0.391 10.918 6.475 1.00 92.88 95 TYR A CA 1
ATOM 781 C C . TYR A 1 95 ? 0.771 11.864 6.168 1.00 92.88 95 TYR A C 1
ATOM 783 O O . TYR A 1 95 ? 1.654 11.568 5.367 1.00 92.88 95 TYR A O 1
ATOM 791 N N . HIS A 1 96 ? 0.760 13.021 6.832 1.00 92.00 96 HIS A N 1
ATOM 792 C CA . HIS A 1 96 ? 1.727 14.099 6.609 1.00 92.00 96 HIS A CA 1
ATOM 793 C C . HIS A 1 96 ? 3.211 13.709 6.718 1.00 92.00 96 HIS A C 1
ATOM 795 O O . HIS A 1 96 ? 3.979 14.235 5.918 1.00 92.00 96 HIS A O 1
ATOM 801 N N . PRO A 1 97 ? 3.658 12.838 7.650 1.00 92.56 97 PRO A N 1
ATOM 802 C CA . PRO A 1 97 ? 5.086 12.541 7.787 1.00 92.56 97 PRO A CA 1
ATOM 803 C C . PRO A 1 97 ? 5.735 11.935 6.539 1.00 92.56 97 PRO A C 1
ATOM 805 O O . PRO A 1 97 ? 6.925 12.136 6.330 1.00 92.56 97 PRO A O 1
ATOM 808 N N . LEU A 1 98 ? 4.960 11.221 5.719 1.00 92.00 98 LEU A N 1
ATOM 809 C CA . LEU A 1 98 ? 5.438 10.578 4.490 1.00 92.00 98 LEU A CA 1
ATOM 810 C C . LEU A 1 98 ? 4.687 11.062 3.241 1.00 92.00 98 LEU A C 1
ATOM 812 O O . LEU A 1 98 ? 4.809 10.458 2.183 1.00 92.00 98 LEU A O 1
ATOM 816 N N . ASP A 1 99 ? 3.889 12.123 3.386 1.00 92.00 99 ASP A N 1
ATOM 817 C CA . ASP A 1 99 ? 3.100 12.750 2.323 1.00 92.00 99 ASP A CA 1
ATOM 818 C C . ASP A 1 99 ? 2.344 11.745 1.428 1.00 92.00 99 ASP A C 1
ATOM 820 O O . ASP A 1 99 ? 2.447 11.750 0.202 1.00 92.00 99 ASP A O 1
ATOM 824 N N . GLN A 1 100 ? 1.599 10.833 2.062 1.00 92.56 100 GLN A N 1
ATOM 825 C CA . GLN A 1 100 ? 0.911 9.738 1.371 1.00 92.56 100 GLN A CA 1
ATOM 826 C C . GLN A 1 100 ? -0.460 9.413 1.984 1.00 92.56 100 GLN A C 1
ATOM 828 O O . GLN A 1 100 ? -0.707 9.726 3.153 1.00 92.56 100 GLN A O 1
ATOM 833 N N . PRO A 1 101 ? -1.369 8.754 1.239 1.00 94.25 101 PRO A N 1
ATOM 834 C CA . PRO A 1 101 ? -2.618 8.247 1.796 1.00 94.25 101 PRO A CA 1
ATOM 835 C C . PRO A 1 101 ? -2.373 7.145 2.830 1.00 94.25 101 PRO A C 1
ATOM 837 O O . PRO A 1 101 ? -1.493 6.303 2.648 1.00 94.25 101 PRO A O 1
ATOM 840 N N . MET A 1 102 ? -3.218 7.102 3.857 1.00 95.81 102 MET A N 1
ATOM 841 C CA . MET A 1 102 ? -3.286 6.048 4.867 1.00 95.81 102 MET A CA 1
ATOM 842 C C . MET A 1 102 ? -4.728 5.576 5.020 1.00 95.81 102 MET A C 1
ATOM 844 O O . MET A 1 102 ? -5.638 6.400 5.135 1.00 95.81 102 MET A O 1
ATOM 848 N N . MET A 1 103 ? -4.941 4.263 5.050 1.00 97.06 103 MET A N 1
ATOM 849 C CA . MET A 1 103 ? -6.229 3.692 5.446 1.00 97.06 103 MET A CA 1
ATOM 850 C C . MET A 1 103 ? -6.286 3.609 6.970 1.00 97.06 103 MET A C 1
ATOM 852 O O . MET A 1 103 ? -5.359 3.091 7.581 1.00 97.06 103 MET A O 1
ATOM 856 N N . LEU A 1 104 ? -7.371 4.093 7.569 1.00 96.88 104 LEU A N 1
ATOM 857 C CA . LEU A 1 104 ? -7.644 4.034 9.002 1.00 96.88 104 LEU A CA 1
ATOM 858 C C . LEU A 1 104 ? -8.977 3.320 9.248 1.00 96.88 104 LEU A C 1
ATOM 860 O O . LEU A 1 104 ? -9.986 3.650 8.622 1.00 96.88 104 LEU A O 1
ATOM 864 N N . VAL A 1 105 ? -8.985 2.390 10.202 1.00 97.19 105 VAL A N 1
ATOM 865 C CA . VAL A 1 105 ? -10.142 1.566 10.580 1.00 97.19 105 VAL A CA 1
ATOM 866 C C . VAL A 1 105 ? -10.386 1.660 12.091 1.00 97.19 105 VAL A C 1
ATOM 868 O O . VAL A 1 105 ? -9.432 1.725 12.870 1.00 97.19 105 VAL A O 1
ATOM 871 N N . GLY A 1 106 ? -11.663 1.665 12.501 1.00 94.00 106 GLY A N 1
ATOM 872 C CA . GLY A 1 106 ? -12.082 1.525 13.907 1.00 94.00 106 GLY A CA 1
ATOM 873 C C . GLY A 1 106 ? -12.279 2.805 14.720 1.00 94.00 106 GLY A C 1
ATOM 874 O O . GLY A 1 106 ? -12.610 2.745 15.909 1.00 94.00 106 GLY A O 1
ATOM 875 N N . SER A 1 107 ? -12.077 3.973 14.107 1.00 90.75 107 SER A N 1
ATOM 876 C CA . SER A 1 107 ? -12.226 5.260 14.793 1.00 90.75 107 SER A CA 1
ATOM 877 C C . SER A 1 107 ? -13.677 5.474 15.265 1.00 90.75 107 SER A C 1
ATOM 879 O O . SER A 1 107 ? -14.590 5.193 14.492 1.00 90.75 107 SER A O 1
ATOM 881 N N . PRO A 1 108 ? -13.930 5.993 16.487 1.00 92.94 108 PRO A N 1
ATOM 882 C CA . PRO A 1 108 ? -12.970 6.504 17.472 1.00 92.94 108 PRO A CA 1
ATOM 883 C C . PRO A 1 108 ? -12.512 5.475 18.522 1.00 92.94 108 PRO A C 1
ATOM 885 O O . PRO A 1 108 ? -11.737 5.829 19.408 1.00 92.94 108 PRO A O 1
ATOM 888 N N . ASN A 1 109 ? -13.002 4.235 18.475 1.00 94.25 109 ASN A N 1
ATOM 889 C CA . ASN A 1 109 ? -12.777 3.250 19.537 1.00 94.25 109 ASN A CA 1
ATOM 890 C C . ASN A 1 109 ? -11.353 2.685 19.521 1.00 94.25 109 ASN A C 1
ATOM 892 O O . ASN A 1 109 ? -10.761 2.493 20.583 1.00 94.25 109 ASN A O 1
ATOM 896 N N . TYR A 1 110 ? -10.814 2.447 18.331 1.00 96.00 110 TYR A N 1
ATOM 897 C CA . TYR A 1 110 ? -9.437 2.027 18.086 1.00 96.00 110 TYR A CA 1
ATOM 898 C C . TYR A 1 110 ? -8.938 2.626 16.766 1.00 96.00 110 TYR A C 1
ATOM 900 O O . TYR A 1 110 ? -9.691 3.267 16.028 1.00 96.00 110 TYR A O 1
ATOM 908 N N . ARG A 1 111 ? -7.646 2.485 16.485 1.00 96.56 111 ARG A N 1
ATOM 909 C CA . ARG A 1 111 ? -6.996 3.021 15.288 1.00 96.56 111 ARG A CA 1
ATOM 910 C C . ARG A 1 111 ? -6.039 1.985 14.734 1.00 96.56 111 ARG A C 1
ATOM 912 O O . ARG A 1 111 ? -4.883 1.914 15.122 1.00 96.56 111 ARG A O 1
ATOM 919 N N . ILE A 1 112 ? -6.518 1.187 13.795 1.00 98.12 112 ILE A N 1
ATOM 920 C CA . ILE A 1 112 ? -5.647 0.272 13.063 1.00 98.12 112 ILE A CA 1
ATOM 921 C C . ILE A 1 112 ? -5.484 0.833 11.660 1.00 98.12 112 ILE A C 1
ATOM 923 O O . ILE A 1 112 ? -6.468 1.109 10.968 1.00 98.12 112 ILE A O 1
ATOM 927 N N . SER A 1 113 ? -4.233 1.079 11.286 1.00 97.62 113 SER A N 1
ATOM 928 C CA . SER A 1 113 ? -3.881 1.837 10.094 1.00 97.62 113 SER A CA 1
ATOM 929 C C . SER A 1 113 ? -2.990 1.030 9.160 1.00 97.62 113 SER A C 1
ATOM 931 O O . SER A 1 113 ? -2.129 0.281 9.614 1.00 97.62 113 SER A O 1
ATOM 933 N N . LEU A 1 114 ? -3.165 1.226 7.856 1.00 98.12 114 LEU A N 1
ATOM 934 C CA . LEU A 1 114 ? -2.338 0.635 6.807 1.00 98.12 114 LEU A CA 1
ATOM 935 C C . LEU A 1 114 ? -1.725 1.751 5.956 1.00 98.12 114 LEU A C 1
ATOM 937 O O . LEU A 1 114 ? -2.458 2.563 5.384 1.00 98.12 114 LEU A O 1
ATOM 941 N N . LEU A 1 115 ? -0.395 1.762 5.851 1.00 97.25 115 LEU A N 1
ATOM 942 C CA . LEU A 1 115 ? 0.382 2.612 4.944 1.00 97.25 115 LEU A CA 1
ATOM 943 C C . LEU A 1 115 ? 0.893 1.771 3.769 1.00 97.25 115 LEU A C 1
ATOM 945 O O . LEU A 1 115 ? 2.063 1.409 3.688 1.00 97.25 115 LEU A O 1
ATOM 949 N N . ALA A 1 116 ? 0.003 1.450 2.830 1.00 97.38 116 ALA A N 1
ATOM 950 C CA . ALA A 1 116 ? 0.318 0.533 1.735 1.00 97.38 116 ALA A CA 1
ATOM 951 C C . ALA A 1 116 ? 1.413 1.057 0.784 1.00 97.38 116 ALA A C 1
ATOM 953 O O . ALA A 1 116 ? 2.119 0.264 0.169 1.00 97.38 116 ALA A O 1
ATOM 954 N N . GLN A 1 117 ? 1.561 2.375 0.624 1.00 97.38 117 GLN A N 1
ATOM 955 C CA . GLN A 1 117 ? 2.619 2.934 -0.226 1.00 97.38 117 GLN A CA 1
ATOM 956 C C . GLN A 1 117 ? 3.996 2.819 0.436 1.00 97.38 117 GLN A C 1
ATOM 958 O O . GLN A 1 117 ? 4.954 2.459 -0.249 1.00 97.38 117 GLN A O 1
ATOM 963 N N . GLU A 1 118 ? 4.087 2.999 1.754 1.00 96.25 118 GLU A N 1
ATOM 964 C CA . GLU A 1 118 ? 5.301 2.675 2.509 1.00 96.25 118 GLU A CA 1
ATOM 965 C C . GLU A 1 118 ? 5.616 1.180 2.412 1.00 96.25 118 GLU A C 1
ATOM 967 O O . GLU A 1 118 ? 6.735 0.812 2.068 1.00 96.25 118 GLU A O 1
ATOM 972 N N . ALA A 1 119 ? 4.601 0.328 2.583 1.00 96.25 119 ALA A N 1
ATOM 973 C CA . ALA A 1 119 ? 4.730 -1.121 2.461 1.00 96.25 119 ALA A CA 1
ATOM 974 C C . ALA A 1 119 ? 5.349 -1.561 1.128 1.00 96.25 119 ALA A C 1
ATOM 976 O O . ALA A 1 119 ? 6.227 -2.427 1.072 1.00 96.25 119 ALA A O 1
ATOM 977 N N . VAL A 1 120 ? 4.892 -0.962 0.027 1.00 97.12 120 VAL A N 1
ATOM 978 C CA . VAL A 1 120 ? 5.438 -1.231 -1.306 1.00 97.12 120 VAL A CA 1
ATOM 979 C C . VAL A 1 120 ? 6.842 -0.644 -1.457 1.00 97.12 120 VAL A C 1
ATOM 981 O O . VAL A 1 120 ? 7.714 -1.290 -2.036 1.00 97.12 120 VAL A O 1
ATOM 984 N N . THR A 1 121 ? 7.080 0.558 -0.931 1.00 95.88 121 THR A N 1
ATOM 985 C CA . THR A 1 121 ? 8.384 1.234 -1.005 1.00 95.88 121 THR A CA 1
ATOM 986 C C . THR A 1 121 ? 9.475 0.428 -0.300 1.00 95.88 121 THR A C 1
ATOM 988 O O . THR A 1 121 ? 10.546 0.234 -0.875 1.00 95.88 121 THR A O 1
ATOM 991 N N . GLN A 1 122 ? 9.191 -0.113 0.886 1.00 94.50 122 GLN A N 1
ATOM 992 C CA . GLN A 1 122 ? 10.127 -0.956 1.636 1.00 94.50 122 GLN A CA 1
ATOM 993 C C . GLN A 1 122 ? 10.468 -2.238 0.867 1.00 94.50 122 GLN A C 1
ATOM 995 O O . GLN A 1 122 ? 11.642 -2.535 0.656 1.00 94.50 122 GLN A O 1
ATOM 1000 N N . ARG A 1 123 ? 9.466 -2.898 0.275 1.00 94.69 123 ARG A N 1
ATOM 1001 C CA . ARG A 1 123 ? 9.660 -4.108 -0.547 1.00 94.69 123 ARG A CA 1
ATOM 1002 C C . ARG A 1 123 ? 10.451 -3.867 -1.835 1.00 94.69 123 ARG A C 1
ATOM 1004 O O . ARG A 1 123 ? 11.108 -4.780 -2.339 1.00 94.69 123 ARG A O 1
ATOM 1011 N N . LEU A 1 124 ? 10.409 -2.649 -2.378 1.00 95.00 124 LEU A N 1
ATOM 1012 C CA . LEU A 1 124 ? 11.251 -2.230 -3.506 1.00 95.00 124 LEU A CA 1
ATOM 1013 C C . LEU A 1 124 ? 12.709 -1.959 -3.089 1.00 95.00 124 LEU A C 1
ATOM 1015 O O . LEU A 1 124 ? 13.592 -1.958 -3.953 1.00 95.00 124 LEU A O 1
ATOM 1019 N N . ALA A 1 125 ? 12.961 -1.718 -1.800 1.00 91.69 125 ALA A N 1
ATOM 1020 C CA . ALA A 1 125 ? 14.275 -1.401 -1.245 1.00 91.69 125 ALA A CA 1
ATOM 1021 C C . ALA A 1 125 ? 14.974 -2.609 -0.590 1.00 91.69 125 ALA A C 1
ATOM 1023 O O . ALA A 1 125 ? 16.184 -2.753 -0.753 1.00 91.69 125 ALA A O 1
ATOM 1024 N N . ASP A 1 126 ? 14.243 -3.486 0.107 1.00 82.50 126 ASP A N 1
ATOM 1025 C CA . ASP A 1 126 ? 14.783 -4.601 0.903 1.00 82.50 126 ASP A CA 1
ATOM 1026 C C . ASP A 1 126 ? 14.119 -5.950 0.536 1.00 82.50 126 ASP A C 1
ATOM 1028 O O . ASP A 1 126 ? 13.006 -6.013 0.011 1.00 82.50 126 ASP A O 1
ATOM 1032 N N . PHE A 1 127 ? 14.831 -7.056 0.772 1.00 70.19 127 PHE A N 1
ATOM 1033 C CA . PHE A 1 127 ? 14.359 -8.434 0.600 1.00 70.19 127 PHE A CA 1
ATOM 1034 C C . PHE A 1 127 ? 13.751 -9.047 1.868 1.00 70.19 127 PHE A C 1
ATOM 1036 O O . PHE A 1 127 ? 13.193 -10.140 1.792 1.00 70.19 127 PHE A O 1
ATOM 1043 N N . ARG A 1 128 ? 13.894 -8.382 3.020 1.00 69.19 128 ARG A N 1
ATOM 1044 C CA . ARG A 1 128 ? 13.586 -8.947 4.344 1.00 69.19 128 ARG A CA 1
ATOM 1045 C C . ARG A 1 128 ? 12.147 -8.753 4.814 1.00 69.19 128 ARG A C 1
ATOM 1047 O O . ARG A 1 128 ? 11.797 -9.258 5.879 1.00 69.19 128 ARG A O 1
ATOM 1054 N N . ASP A 1 129 ? 11.320 -8.066 4.038 1.00 78.94 129 ASP A N 1
ATOM 1055 C CA . ASP A 1 129 ? 9.923 -7.867 4.403 1.00 78.94 129 ASP A CA 1
ATOM 1056 C C . ASP A 1 129 ? 9.105 -9.146 4.237 1.00 78.94 129 ASP A C 1
ATOM 1058 O O . ASP A 1 129 ? 9.307 -9.951 3.323 1.00 78.94 129 ASP A O 1
ATOM 1062 N N . ILE A 1 130 ? 8.124 -9.308 5.123 1.00 91.25 130 ILE A N 1
ATOM 1063 C CA . ILE A 1 130 ? 7.091 -10.332 4.978 1.00 91.25 130 ILE A CA 1
ATOM 1064 C C . ILE A 1 130 ? 6.343 -10.146 3.647 1.00 91.25 130 ILE A C 1
ATOM 1066 O O . ILE A 1 130 ? 6.219 -9.027 3.138 1.00 91.25 130 ILE A O 1
ATOM 1070 N N . SER A 1 131 ? 5.781 -11.226 3.099 1.00 93.69 131 SER A N 1
ATOM 1071 C CA . SER A 1 131 ? 4.954 -11.130 1.888 1.00 93.69 131 SER A CA 1
ATOM 1072 C C . SER A 1 131 ? 3.776 -10.176 2.092 1.00 93.69 131 SER A C 1
ATOM 1074 O O . SER A 1 131 ? 3.290 -9.991 3.215 1.00 93.69 131 SER A O 1
ATOM 1076 N N . LEU A 1 132 ? 3.271 -9.593 1.005 1.00 95.75 132 LEU A N 1
ATOM 1077 C CA . LEU A 1 132 ? 2.064 -8.769 1.072 1.00 95.75 132 LEU A CA 1
ATOM 1078 C C . LEU A 1 132 ? 0.865 -9.570 1.597 1.00 95.75 132 LEU A C 1
ATOM 1080 O O . LEU A 1 132 ? 0.031 -9.029 2.316 1.00 95.75 132 LEU A O 1
ATOM 1084 N N . GLN A 1 133 ? 0.805 -10.876 1.314 1.00 95.44 133 GLN A N 1
ATOM 1085 C CA . GLN A 1 133 ? -0.191 -11.759 1.929 1.00 95.44 133 GLN A CA 1
ATOM 1086 C C . GLN A 1 133 ? -0.078 -11.789 3.451 1.00 95.44 133 GLN A C 1
ATOM 1088 O O . GLN A 1 133 ? -1.085 -11.612 4.132 1.00 95.44 133 GLN A O 1
ATOM 1093 N N . GLN A 1 134 ? 1.127 -11.976 3.993 1.00 96.12 134 GLN A N 1
ATOM 1094 C CA . GLN A 1 134 ? 1.313 -12.026 5.440 1.00 96.12 134 GLN A CA 1
ATOM 1095 C C . GLN A 1 134 ? 1.034 -10.668 6.096 1.00 96.12 134 GLN A C 1
ATOM 1097 O O . GLN A 1 134 ? 0.435 -10.630 7.169 1.00 96.12 134 GLN A O 1
ATOM 1102 N N . LEU A 1 135 ? 1.398 -9.559 5.442 1.00 96.50 135 LEU A N 1
ATOM 1103 C CA . LEU A 1 135 ? 1.031 -8.211 5.885 1.00 96.50 135 LEU A CA 1
ATOM 1104 C C . LEU A 1 135 ? -0.488 -8.074 6.038 1.00 96.50 135 LEU A C 1
ATOM 1106 O O . LEU A 1 135 ? -0.970 -7.642 7.083 1.00 96.50 135 LEU A O 1
ATOM 1110 N N . PHE A 1 136 ? -1.241 -8.485 5.017 1.00 96.50 136 PHE A N 1
ATOM 1111 C CA . PHE A 1 136 ? -2.699 -8.420 5.029 1.00 96.50 136 PHE A CA 1
ATOM 1112 C C . PHE A 1 136 ? -3.319 -9.354 6.072 1.00 96.50 136 PHE A C 1
ATOM 1114 O O . PHE A 1 136 ? -4.254 -8.950 6.755 1.00 96.50 136 PHE A O 1
AT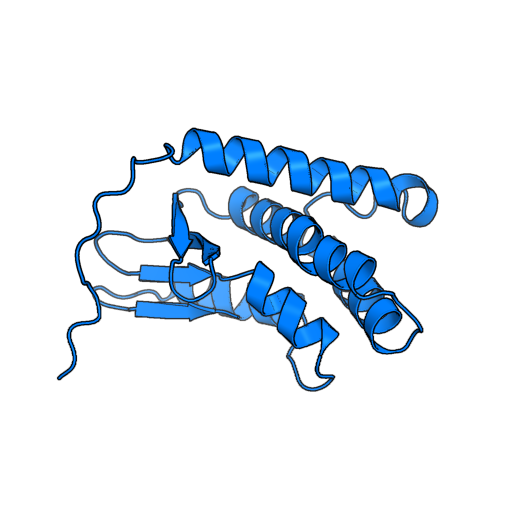OM 1121 N N . ILE A 1 137 ? -2.781 -10.565 6.250 1.00 96.75 137 ILE A N 1
ATOM 1122 C CA . ILE A 1 137 ? -3.216 -11.486 7.311 1.00 96.75 137 ILE A CA 1
ATOM 1123 C C . ILE A 1 137 ? -3.016 -10.845 8.685 1.00 96.75 137 ILE A C 1
ATOM 1125 O O . ILE A 1 137 ? -3.928 -10.873 9.509 1.00 96.75 137 ILE A O 1
ATOM 1129 N N . ASN A 1 138 ? -1.854 -10.237 8.933 1.00 97.56 138 ASN A N 1
ATOM 1130 C CA . ASN A 1 138 ? -1.563 -9.589 10.210 1.00 97.56 138 ASN A CA 1
ATOM 1131 C C . ASN A 1 138 ? -2.480 -8.378 10.445 1.00 97.56 138 ASN A C 1
ATOM 1133 O O . ASN A 1 138 ? -2.999 -8.211 11.548 1.00 97.56 138 ASN A O 1
ATOM 1137 N N . PHE A 1 139 ? -2.718 -7.574 9.406 1.00 97.56 139 PHE A N 1
ATOM 1138 C CA . PHE A 1 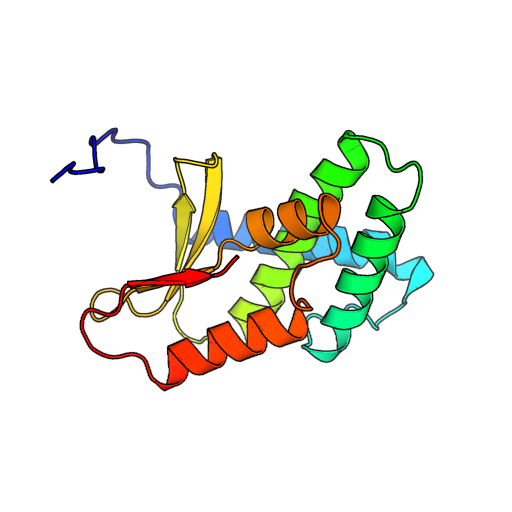139 ? -3.629 -6.432 9.451 1.00 97.56 139 PHE A CA 1
ATOM 1139 C C . PHE A 1 139 ? -5.071 -6.866 9.750 1.00 97.56 139 PHE A C 1
ATOM 1141 O O . PHE A 1 139 ? -5.668 -6.371 10.701 1.00 97.56 139 PHE A O 1
ATOM 1148 N N . GLU A 1 140 ? -5.615 -7.842 9.015 1.00 96.00 140 GLU A N 1
ATOM 1149 C CA . GLU A 1 140 ? -6.967 -8.370 9.256 1.00 96.00 140 GLU A CA 1
ATOM 1150 C C . GLU A 1 140 ? -7.089 -9.022 10.638 1.00 96.00 140 GLU A C 1
ATOM 1152 O O . GLU A 1 140 ? -8.085 -8.827 11.331 1.00 96.00 140 GLU A O 1
ATOM 1157 N N . THR A 1 141 ? -6.053 -9.734 11.083 1.00 97.31 141 THR A N 1
ATOM 1158 C CA . THR A 1 141 ? -6.006 -10.325 12.427 1.00 97.31 141 THR A CA 1
ATOM 1159 C C . THR A 1 141 ? -6.084 -9.243 13.501 1.00 97.31 141 THR A C 1
ATOM 1161 O O . THR A 1 141 ? -6.870 -9.365 14.439 1.00 97.31 141 THR A O 1
ATOM 1164 N N . ALA A 1 142 ? -5.324 -8.155 13.358 1.00 97.62 142 ALA A N 1
ATOM 1165 C CA . ALA A 1 142 ? -5.385 -7.039 14.295 1.00 97.62 142 ALA A CA 1
ATOM 1166 C C . ALA A 1 142 ? -6.778 -6.395 14.327 1.00 97.62 142 ALA A C 1
ATOM 1168 O O . ALA A 1 142 ? -7.257 -6.062 15.406 1.00 97.62 142 ALA A O 1
ATOM 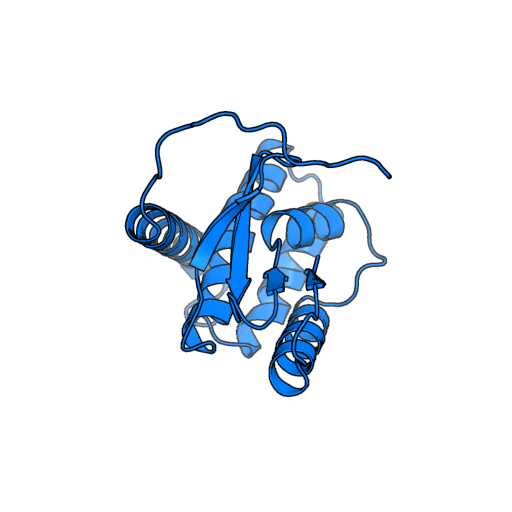1169 N N . LEU A 1 143 ? -7.455 -6.274 13.179 1.00 96.56 143 LEU A N 1
ATOM 1170 C CA . LEU A 1 143 ? -8.827 -5.761 13.119 1.00 96.56 143 LEU A CA 1
ATOM 1171 C C . LEU A 1 143 ? -9.820 -6.645 13.883 1.00 96.56 143 LEU A C 1
ATOM 1173 O O . LEU A 1 143 ? -10.676 -6.118 14.588 1.00 96.56 143 LEU A O 1
ATOM 1177 N N . VAL A 1 144 ? -9.699 -7.972 13.774 1.00 96.38 144 VAL A N 1
ATOM 1178 C CA . VAL A 1 144 ? -10.579 -8.930 14.470 1.00 96.38 144 VAL A CA 1
ATOM 1179 C C . VAL A 1 144 ? -10.400 -8.869 15.988 1.00 96.38 144 VAL A C 1
ATOM 1181 O O . VAL A 1 144 ? -11.375 -8.979 16.728 1.00 96.38 144 VAL A O 1
ATOM 1184 N N . TYR A 1 145 ? -9.166 -8.683 16.460 1.00 97.19 145 TYR A N 1
ATOM 1185 C CA . TYR A 1 145 ? -8.838 -8.683 17.890 1.00 97.19 145 TYR A CA 1
ATOM 1186 C C . TYR A 1 145 ? -8.692 -7.283 18.499 1.00 97.19 145 TYR A C 1
ATOM 1188 O O . TYR A 1 145 ? -8.218 -7.165 19.633 1.00 97.19 145 TYR A O 1
ATOM 1196 N N . ALA A 1 146 ? -9.105 -6.243 17.772 1.00 96.88 146 ALA A N 1
ATOM 1197 C CA . ALA A 1 146 ? -8.961 -4.857 18.187 1.00 96.88 146 ALA A CA 1
ATOM 1198 C C . ALA A 1 146 ? -9.704 -4.574 19.499 1.00 96.88 146 ALA A C 1
ATOM 1200 O O . ALA A 1 146 ? -10.878 -4.914 19.675 1.00 96.88 146 ALA A O 1
ATOM 1201 N N . LYS A 1 147 ? -9.026 -3.899 20.422 1.00 96.94 147 LYS A N 1
ATOM 1202 C CA . LYS A 1 147 ? -9.569 -3.441 21.700 1.00 96.94 147 LYS A CA 1
ATOM 1203 C C . LYS A 1 147 ? -9.625 -1.925 21.731 1.00 96.94 147 LYS A C 1
ATOM 1205 O O . LYS A 1 147 ? -8.908 -1.222 21.022 1.00 96.94 147 LYS A O 1
ATOM 1210 N N . LYS A 1 148 ? -10.489 -1.403 22.602 1.00 97.12 148 LYS A N 1
ATOM 1211 C CA . LYS A 1 148 ? -10.593 0.039 22.819 1.00 97.12 148 LYS A CA 1
ATOM 1212 C C . LYS A 1 148 ? -9.224 0.611 23.204 1.00 97.12 148 LYS A C 1
ATOM 1214 O O . LYS A 1 148 ? -8.642 0.184 24.196 1.00 97.12 148 LYS A O 1
ATOM 1219 N N . GLY A 1 149 ? -8.777 1.616 22.459 1.00 95.62 149 GLY A N 1
ATOM 1220 C CA . GLY A 1 149 ? -7.495 2.285 22.665 1.00 95.62 149 GLY A CA 1
ATOM 1221 C C . GLY A 1 149 ? -6.323 1.711 21.868 1.00 95.62 149 GLY A C 1
ATOM 1222 O O . GLY A 1 149 ? -5.256 2.315 21.921 1.00 95.62 149 GLY A O 1
ATOM 1223 N N . ASP A 1 150 ? -6.500 0.617 21.119 1.00 97.56 150 ASP A N 1
ATOM 1224 C CA . ASP A 1 150 ? -5.441 0.107 20.243 1.00 97.56 150 ASP A CA 1
ATOM 1225 C C . ASP A 1 150 ? -5.079 1.148 19.173 1.00 97.56 150 ASP A C 1
ATOM 1227 O O . ASP A 1 150 ? -5.963 1.736 18.542 1.00 97.56 150 ASP A O 1
ATOM 1231 N N . ASP A 1 151 ? -3.778 1.358 18.966 1.00 97.38 151 ASP A N 1
ATOM 1232 C CA . ASP A 1 151 ? -3.213 2.214 17.919 1.00 97.38 151 ASP A CA 1
ATOM 1233 C C . ASP A 1 151 ? -2.054 1.462 17.251 1.00 97.38 151 ASP A C 1
ATOM 1235 O O . ASP A 1 151 ? -0.966 1.337 17.818 1.00 97.38 151 ASP A O 1
ATOM 1239 N N . ILE A 1 152 ? -2.326 0.861 16.091 1.00 97.56 152 ILE A N 1
ATOM 1240 C CA . ILE A 1 152 ? -1.396 -0.034 15.392 1.00 97.56 152 ILE A CA 1
ATOM 1241 C C . ILE A 1 152 ? -1.251 0.432 13.948 1.00 97.56 152 ILE A C 1
ATOM 1243 O O . ILE A 1 152 ? -2.238 0.669 13.250 1.00 97.56 152 ILE A O 1
ATOM 1247 N N . LEU A 1 153 ? -0.005 0.518 13.489 1.00 96.75 153 LEU A N 1
ATOM 1248 C CA . LEU A 1 153 ? 0.347 0.900 12.131 1.00 96.75 153 LEU A CA 1
ATOM 1249 C C . LEU A 1 153 ? 1.023 -0.265 11.402 1.00 96.75 153 LEU A C 1
ATOM 1251 O O . LEU A 1 153 ? 2.017 -0.802 11.885 1.00 96.75 153 LEU A O 1
ATOM 1255 N N . PHE A 1 154 ? 0.500 -0.609 10.227 1.00 97.38 154 PHE A N 1
ATOM 1256 C CA . PHE A 1 154 ? 1.031 -1.637 9.337 1.00 97.38 154 PHE A CA 1
ATOM 1257 C C . PHE A 1 154 ? 1.722 -1.023 8.112 1.00 97.38 154 PHE A C 1
ATOM 1259 O O . PHE A 1 154 ? 1.157 -0.144 7.448 1.00 97.38 154 PHE A O 1
ATOM 1266 N N . VAL A 1 155 ? 2.923 -1.537 7.822 1.00 92.94 155 VAL A N 1
ATOM 1267 C CA . VAL A 1 155 ? 3.792 -1.297 6.652 1.00 92.94 155 VAL A CA 1
ATOM 1268 C C . VAL A 1 155 ? 4.340 -2.644 6.165 1.00 92.94 155 VAL A C 1
ATOM 1270 O O . VAL A 1 155 ? 4.453 -3.560 7.005 1.00 92.94 155 VAL A O 1
#